Protein AF-A0A133KPL0-F1 (afdb_monomer_lite)

Structure (mmCIF, N/CA/C/O backbone):
data_AF-A0A133KPL0-F1
#
_entry.id   AF-A0A133KPL0-F1
#
loop_
_atom_site.group_PDB
_atom_site.id
_atom_site.type_symbol
_atom_site.label_atom_id
_atom_site.label_alt_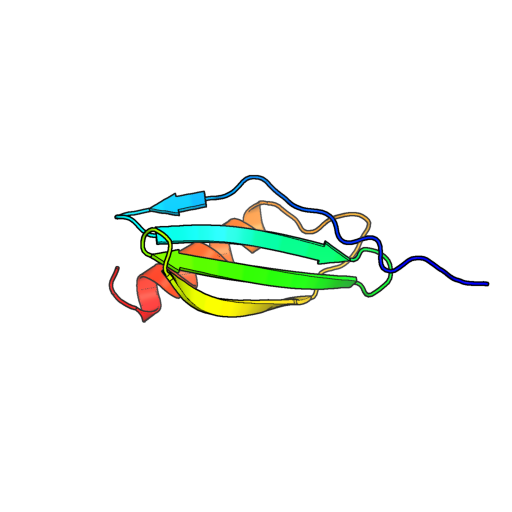id
_atom_site.label_comp_id
_atom_site.label_asym_id
_atom_site.label_entity_id
_atom_site.label_seq_id
_atom_site.pdbx_PDB_ins_code
_atom_site.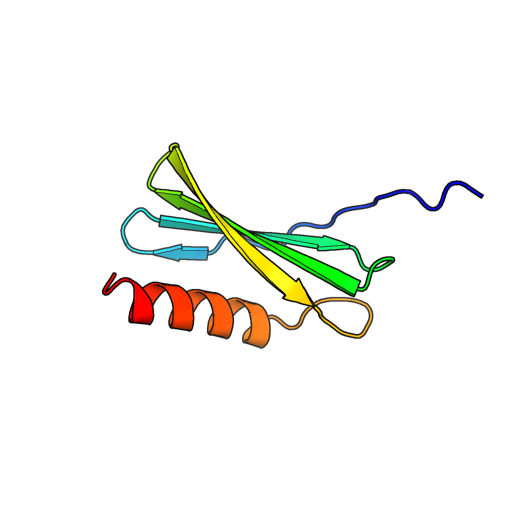Cartn_x
_atom_site.Cartn_y
_atom_site.Cartn_z
_atom_site.occupancy
_atom_site.B_iso_or_equiv
_atom_site.auth_seq_id
_atom_site.auth_comp_id
_atom_site.auth_asym_id
_atom_site.auth_atom_id
_atom_site.pdbx_PDB_model_num
ATOM 1 N N . MET A 1 1 ? 14.003 20.089 -15.310 1.00 43.47 1 MET A N 1
ATOM 2 C CA . MET A 1 1 ? 13.110 18.983 -15.711 1.00 43.47 1 MET A CA 1
ATOM 3 C C . MET A 1 1 ? 12.261 18.638 -14.493 1.00 43.47 1 MET A C 1
ATOM 5 O O . MET A 1 1 ? 12.792 18.082 -13.543 1.00 43.47 1 MET A O 1
ATOM 9 N N . MET A 1 2 ? 11.005 19.091 -14.433 1.00 48.72 2 MET A N 1
ATOM 10 C CA . MET A 1 2 ? 10.079 18.674 -13.373 1.00 48.72 2 MET A CA 1
ATOM 11 C C . MET A 1 2 ? 9.510 17.322 -13.798 1.00 48.72 2 MET A C 1
ATOM 13 O O . MET A 1 2 ? 8.559 17.273 -14.569 1.00 48.72 2 MET A O 1
ATOM 17 N N . VAL A 1 3 ? 10.149 16.227 -13.384 1.00 58.22 3 VAL A N 1
ATOM 18 C CA . VAL A 1 3 ? 9.536 14.903 -13.517 1.00 58.22 3 VAL A CA 1
ATOM 19 C C . VAL A 1 3 ? 8.424 14.876 -12.477 1.00 58.22 3 VAL A C 1
ATOM 21 O O . VAL A 1 3 ? 8.692 14.843 -11.276 1.00 58.22 3 VAL A O 1
ATOM 24 N N . GLU A 1 4 ? 7.189 15.066 -12.935 1.00 54.75 4 GLU A N 1
ATOM 25 C CA . GLU A 1 4 ? 6.018 15.137 -12.073 1.00 54.75 4 GLU A CA 1
ATOM 26 C C . GLU A 1 4 ? 5.977 13.942 -11.124 1.00 54.75 4 GLU A C 1
ATOM 28 O O . GLU A 1 4 ? 6.219 12.796 -11.504 1.00 54.75 4 GLU A O 1
ATOM 33 N N . ARG A 1 5 ? 5.624 14.236 -9.872 1.00 67.38 5 ARG A N 1
ATOM 34 C CA . ARG A 1 5 ? 5.289 13.280 -8.815 1.00 67.38 5 ARG A CA 1
ATOM 35 C C . ARG A 1 5 ? 3.984 12.552 -9.164 1.00 67.38 5 ARG A C 1
ATOM 37 O O . ARG A 1 5 ? 3.019 12.625 -8.407 1.00 67.38 5 ARG A O 1
ATOM 44 N N . LYS A 1 6 ? 3.899 11.931 -10.341 1.00 84.25 6 LYS A N 1
ATOM 45 C CA . LYS A 1 6 ? 2.691 11.251 -10.790 1.00 84.25 6 LYS A CA 1
ATOM 46 C C . LYS A 1 6 ? 2.544 9.978 -9.972 1.00 84.25 6 LYS A C 1
ATOM 48 O O . LYS A 1 6 ? 3.280 9.010 -10.154 1.00 84.25 6 LYS A O 1
ATOM 53 N N . ARG A 1 7 ? 1.625 10.047 -9.017 1.00 89.50 7 ARG A N 1
ATOM 54 C CA . ARG A 1 7 ? 1.200 8.923 -8.198 1.00 89.50 7 ARG A CA 1
ATOM 55 C C . ARG A 1 7 ? 0.032 8.239 -8.901 1.00 89.50 7 ARG A C 1
ATOM 57 O O . ARG A 1 7 ? -0.884 8.903 -9.384 1.00 89.50 7 ARG A O 1
ATOM 64 N N . TYR A 1 8 ? 0.100 6.923 -8.990 1.00 94.81 8 TYR A N 1
ATOM 65 C CA . TYR A 1 8 ? -0.903 6.063 -9.599 1.00 94.81 8 TYR A CA 1
ATOM 66 C C . TYR A 1 8 ? -1.618 5.291 -8.504 1.00 94.81 8 TYR A C 1
ATOM 68 O O . TYR A 1 8 ? -0.988 4.904 -7.524 1.00 94.81 8 TYR A O 1
ATOM 76 N N . ARG A 1 9 ? -2.915 5.048 -8.682 1.00 94.94 9 ARG A N 1
ATOM 77 C CA . ARG A 1 9 ? -3.714 4.233 -7.765 1.00 94.94 9 ARG A CA 1
ATOM 78 C C . ARG A 1 9 ? -4.081 2.910 -8.406 1.00 94.94 9 ARG A C 1
ATOM 80 O O . ARG A 1 9 ? -4.325 2.855 -9.611 1.00 94.94 9 ARG A O 1
ATOM 87 N N . MET A 1 10 ? -4.150 1.873 -7.583 1.00 92.62 10 MET A N 1
ATOM 88 C CA . MET A 1 10 ? -4.723 0.580 -7.955 1.00 92.62 10 MET A CA 1
ATOM 89 C C . MET A 1 10 ? -6.131 0.439 -7.373 1.00 92.62 10 MET A C 1
ATOM 91 O O . MET A 1 10 ? -6.571 1.260 -6.567 1.00 92.62 10 MET A O 1
ATOM 95 N N . GLY A 1 11 ? -6.851 -0.598 -7.804 1.00 94.56 11 GLY A N 1
ATOM 96 C CA . GLY A 1 11 ? -8.153 -0.930 -7.232 1.00 94.56 11 GLY A CA 1
ATOM 97 C C . GLY A 1 11 ? -8.049 -1.167 -5.725 1.00 94.56 11 GLY A C 1
ATOM 98 O O . GLY A 1 11 ? -7.128 -1.838 -5.263 1.00 94.56 11 GLY A O 1
ATOM 99 N N . ALA A 1 12 ? -8.991 -0.604 -4.969 1.00 96.44 12 ALA A N 1
ATOM 100 C CA . ALA A 1 12 ? -9.033 -0.791 -3.528 1.00 96.44 12 ALA A CA 1
ATOM 101 C C . ALA A 1 12 ? -9.472 -2.218 -3.172 1.00 96.44 12 ALA A C 1
ATOM 103 O O . ALA A 1 12 ? -10.408 -2.754 -3.771 1.00 96.44 12 ALA A O 1
ATOM 104 N N . ILE A 1 13 ? -8.845 -2.799 -2.152 1.00 97.88 13 ILE A N 1
ATOM 105 C CA . ILE A 1 13 ? -9.238 -4.089 -1.573 1.00 97.88 13 ILE A CA 1
ATOM 106 C C . ILE A 1 13 ? -10.088 -3.806 -0.333 1.00 97.88 13 ILE A C 1
ATOM 108 O O . ILE A 1 13 ? -9.755 -2.930 0.463 1.00 97.88 13 ILE A O 1
ATOM 112 N N . LYS A 1 14 ? -11.205 -4.521 -0.164 1.00 97.62 14 LYS A N 1
ATOM 113 C CA . LYS A 1 14 ? -12.113 -4.353 0.981 1.00 97.62 14 LYS A CA 1
ATOM 114 C C . LYS A 1 14 ? -12.248 -5.656 1.757 1.00 97.62 14 LYS A C 1
ATOM 116 O O . LYS A 1 14 ? -12.481 -6.697 1.151 1.00 97.62 14 LYS A O 1
ATOM 121 N N . HIS A 1 15 ? -12.153 -5.588 3.083 1.00 96.56 15 HIS A N 1
ATOM 122 C CA . HIS A 1 15 ? -12.255 -6.755 3.963 1.00 96.56 15 HIS A CA 1
ATOM 123 C C . HIS A 1 15 ? -12.793 -6.357 5.342 1.00 96.56 15 HIS A C 1
ATOM 125 O O . HIS A 1 15 ? -12.230 -5.469 5.963 1.00 96.56 15 HIS A O 1
ATOM 131 N N . ASN A 1 16 ? -13.876 -6.974 5.830 1.00 94.56 16 ASN A N 1
ATOM 132 C CA . ASN A 1 16 ? -14.423 -6.756 7.185 1.00 94.56 16 ASN A CA 1
ATOM 133 C C . ASN A 1 16 ? -14.538 -5.276 7.628 1.00 94.56 16 ASN A C 1
ATOM 135 O O . ASN A 1 16 ? -14.232 -4.927 8.761 1.00 94.56 16 ASN A O 1
ATOM 139 N N . GLY A 1 17 ? -14.966 -4.382 6.727 1.00 96.25 17 GLY A N 1
ATOM 140 C CA . GLY A 1 17 ? -15.080 -2.939 7.004 1.00 96.25 17 GLY A CA 1
ATOM 141 C C . GLY A 1 17 ? -13.788 -2.137 6.802 1.00 96.25 17 GLY A C 1
ATOM 142 O O . GLY A 1 17 ? -13.826 -0.904 6.822 1.00 96.25 17 GLY A O 1
ATOM 143 N N . TYR A 1 18 ? -12.665 -2.809 6.551 1.00 98.25 18 TYR A N 1
ATOM 144 C CA . TYR A 1 18 ? -11.406 -2.201 6.146 1.00 98.25 18 TYR A CA 1
ATOM 145 C C . TYR A 1 18 ? -11.361 -1.953 4.638 1.00 98.25 18 TYR A C 1
ATOM 147 O O . TYR A 1 18 ? -11.906 -2.726 3.846 1.00 98.25 18 TYR A O 1
ATOM 155 N N . THR A 1 19 ? -10.698 -0.869 4.243 1.00 98.56 19 THR A N 1
ATOM 156 C CA . THR A 1 19 ? -10.376 -0.537 2.850 1.00 98.56 19 THR A CA 1
ATOM 157 C C . THR A 1 19 ? -8.879 -0.280 2.733 1.00 98.56 19 THR A C 1
ATOM 159 O O . THR A 1 19 ? -8.323 0.512 3.488 1.00 98.56 19 THR A O 1
ATOM 162 N N . PHE A 1 20 ? -8.249 -0.946 1.775 1.00 98.50 20 PHE A N 1
ATOM 163 C CA . PHE A 1 20 ? -6.834 -0.842 1.452 1.00 98.50 20 PHE A CA 1
ATOM 164 C C . PHE A 1 20 ? -6.716 -0.163 0.092 1.00 98.50 20 PHE A C 1
ATOM 166 O O . PHE A 1 20 ? -7.161 -0.725 -0.910 1.00 98.50 20 PHE A O 1
ATOM 173 N N . GLU A 1 21 ? -6.152 1.043 0.052 1.00 98.38 21 GLU A N 1
ATOM 174 C CA . GLU A 1 21 ? -5.968 1.821 -1.177 1.00 98.38 21 GLU A CA 1
ATOM 175 C C . GLU A 1 21 ? -4.480 1.894 -1.549 1.00 98.38 21 GLU A C 1
ATOM 177 O O . GLU A 1 21 ? -3.740 2.672 -0.940 1.00 98.38 21 GLU A O 1
ATOM 182 N N . PRO A 1 22 ? -4.012 1.104 -2.535 1.00 98.12 22 PRO A N 1
ATOM 183 C CA . PRO A 1 22 ? -2.631 1.160 -2.991 1.00 98.12 22 PRO A CA 1
ATOM 184 C C . PRO A 1 22 ? -2.397 2.372 -3.894 1.00 98.12 22 PRO A C 1
ATOM 186 O O . PRO A 1 22 ? -3.108 2.589 -4.881 1.00 98.12 22 PRO A O 1
ATOM 189 N N . GLU A 1 23 ? -1.345 3.123 -3.595 1.00 97.94 23 GLU A N 1
ATOM 190 C CA . GLU A 1 23 ? -0.845 4.239 -4.386 1.00 97.94 23 GLU A CA 1
ATOM 191 C C . GLU A 1 23 ? 0.674 4.108 -4.578 1.00 97.94 23 GLU A C 1
ATOM 193 O O . GLU A 1 23 ? 1.404 3.786 -3.644 1.00 97.94 23 GLU A O 1
ATOM 198 N N . PHE A 1 24 ? 1.185 4.357 -5.783 1.00 96.88 24 PHE A N 1
ATOM 199 C CA . PHE A 1 24 ? 2.603 4.162 -6.099 1.00 96.88 24 PHE A CA 1
ATOM 200 C C . PHE A 1 24 ? 3.145 5.192 -7.088 1.00 96.88 24 PHE A C 1
ATOM 202 O O . PHE A 1 24 ? 2.402 5.887 -7.779 1.00 96.88 24 PHE A O 1
ATOM 209 N N . SER A 1 25 ? 4.467 5.299 -7.163 1.00 95.62 25 SER A N 1
ATOM 210 C CA . SER A 1 25 ? 5.187 6.159 -8.098 1.00 95.62 25 SER A CA 1
ATOM 211 C C . SER A 1 25 ? 6.240 5.341 -8.835 1.00 95.62 25 SER A C 1
ATOM 213 O O . SER A 1 25 ? 7.190 4.845 -8.235 1.00 95.62 25 SER A O 1
ATOM 215 N N . VAL A 1 26 ? 6.085 5.244 -10.157 1.00 94.69 26 VAL A N 1
ATOM 216 C CA . VAL A 1 26 ? 7.029 4.545 -11.049 1.00 94.69 26 VAL A CA 1
ATOM 217 C C . VAL A 1 26 ? 8.389 5.235 -11.062 1.00 94.69 26 VAL A C 1
ATOM 219 O O . VAL A 1 26 ? 9.424 4.589 -11.117 1.00 94.69 26 VAL A O 1
ATOM 222 N N . VAL A 1 27 ? 8.418 6.563 -10.951 1.00 93.56 27 VAL A N 1
ATOM 223 C CA . VAL A 1 27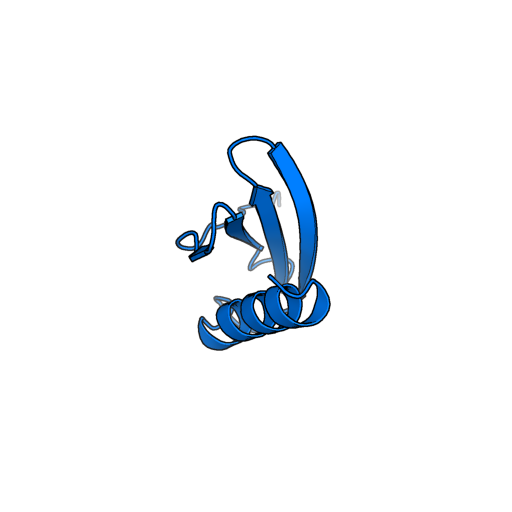 ? 9.678 7.319 -10.977 1.00 93.56 27 VAL A CA 1
ATOM 224 C C . VAL A 1 27 ? 10.520 7.035 -9.736 1.00 93.56 27 VAL A C 1
ATOM 226 O O . VAL A 1 27 ? 11.738 6.932 -9.832 1.00 93.56 27 VAL A O 1
ATOM 229 N N . SER A 1 28 ? 9.877 6.920 -8.572 1.00 95.00 28 SER A N 1
ATOM 230 C CA . SER A 1 28 ? 10.573 6.637 -7.314 1.00 95.00 28 SER A CA 1
ATOM 231 C C . SER A 1 28 ? 10.655 5.153 -6.984 1.00 95.00 28 SER A C 1
ATOM 233 O O . SER A 1 28 ? 11.353 4.824 -6.037 1.00 95.00 28 SER A O 1
ATOM 235 N N . GLN A 1 29 ? 9.958 4.285 -7.728 1.00 95.88 29 GLN A N 1
ATOM 236 C CA . GLN A 1 29 ? 9.865 2.845 -7.456 1.00 95.88 29 GLN A CA 1
ATOM 237 C C . GLN A 1 29 ? 9.371 2.538 -6.026 1.00 95.88 29 GLN A C 1
ATOM 239 O O . GLN A 1 29 ? 9.753 1.557 -5.394 1.00 95.88 29 GLN A O 1
ATOM 244 N N . THR A 1 30 ? 8.490 3.398 -5.504 1.00 97.31 30 THR A N 1
ATOM 245 C CA . THR A 1 30 ? 7.927 3.278 -4.152 1.00 97.31 30 THR A CA 1
ATOM 246 C C . THR A 1 30 ? 6.411 3.349 -4.161 1.00 97.31 30 THR A C 1
ATOM 248 O O . THR A 1 30 ? 5.806 4.016 -5.008 1.00 97.31 30 THR A O 1
ATOM 251 N N . GLY A 1 31 ? 5.792 2.688 -3.187 1.00 97.38 31 GLY A N 1
ATOM 252 C CA . GLY A 1 31 ? 4.356 2.698 -2.982 1.00 97.38 31 GLY A CA 1
ATOM 253 C C . GLY A 1 31 ? 3.951 2.656 -1.515 1.00 97.38 31 GLY A C 1
ATOM 254 O O . GLY A 1 31 ? 4.764 2.491 -0.603 1.00 97.38 31 GLY A O 1
ATOM 255 N N . ALA A 1 32 ? 2.665 2.879 -1.312 1.00 98.19 32 ALA A N 1
ATOM 256 C CA . ALA A 1 32 ? 2.002 2.924 -0.030 1.00 98.19 32 ALA A CA 1
ATOM 257 C C . ALA A 1 32 ? 0.607 2.308 -0.170 1.00 98.19 32 ALA A C 1
ATOM 259 O O . ALA A 1 32 ? -0.078 2.549 -1.161 1.00 98.19 32 ALA A O 1
ATOM 260 N N . ILE A 1 33 ? 0.177 1.530 0.816 1.00 98.62 33 ILE A N 1
ATOM 261 C CA . ILE A 1 33 ? -1.210 1.087 0.956 1.00 98.62 33 ILE A CA 1
ATOM 262 C C . ILE A 1 33 ? -1.802 1.866 2.124 1.00 98.62 33 ILE A C 1
ATOM 264 O O . ILE A 1 33 ? -1.385 1.679 3.268 1.00 98.62 33 ILE A O 1
ATOM 268 N N . HIS A 1 34 ? -2.753 2.753 1.846 1.00 98.50 34 HIS A N 1
ATOM 269 C CA . HIS A 1 34 ? -3.483 3.458 2.894 1.00 98.50 34 HIS A CA 1
ATOM 270 C C . HIS A 1 34 ? -4.592 2.554 3.435 1.00 98.50 34 HIS A C 1
ATOM 272 O O . HIS A 1 34 ? -5.436 2.079 2.672 1.00 98.50 34 HIS A O 1
ATOM 278 N N . VAL A 1 35 ? -4.590 2.320 4.745 1.00 98.56 35 VAL A N 1
ATOM 279 C CA . VAL A 1 35 ? -5.559 1.462 5.430 1.00 98.56 35 VAL A CA 1
ATOM 280 C C . VAL A 1 35 ? -6.602 2.327 6.126 1.00 98.56 35 VAL A C 1
ATOM 282 O O . VAL A 1 35 ? -6.275 3.179 6.956 1.00 98.56 35 VAL A O 1
ATOM 285 N N . TYR A 1 36 ? -7.870 2.075 5.825 1.00 98.56 36 TYR A N 1
ATOM 286 C CA . TYR A 1 36 ? -9.024 2.721 6.443 1.00 98.56 36 TYR A CA 1
ATOM 287 C C . TYR A 1 36 ? -9.925 1.679 7.097 1.00 98.56 36 TYR A C 1
ATOM 289 O O . TYR A 1 36 ? -10.011 0.559 6.606 1.00 98.56 36 TYR A O 1
ATOM 297 N N . HIS A 1 37 ? -10.644 2.056 8.154 1.00 97.88 37 HIS A N 1
ATOM 298 C CA . HIS A 1 37 ? -11.786 1.303 8.680 1.00 97.88 37 HIS A CA 1
ATOM 299 C C . HIS A 1 37 ? -13.013 2.221 8.680 1.00 97.88 37 HIS A C 1
ATOM 301 O O . HIS A 1 37 ? -13.050 3.232 9.392 1.00 97.88 37 HIS A O 1
ATOM 307 N N . GLY A 1 38 ? -13.987 1.921 7.818 1.00 95.75 38 GLY A N 1
ATOM 308 C CA . GLY A 1 38 ? -14.981 2.912 7.398 1.00 95.75 38 GLY A CA 1
ATOM 309 C C . GLY A 1 38 ? -14.301 4.122 6.740 1.00 95.75 38 GLY A C 1
ATOM 310 O O . GLY A 1 38 ? -13.501 3.960 5.826 1.00 95.75 38 GLY A O 1
ATOM 311 N N . GLU A 1 39 ? -14.586 5.330 7.230 1.00 95.81 39 GLU A N 1
ATOM 312 C CA . GLU A 1 39 ? -13.970 6.582 6.748 1.00 95.81 39 GLU A CA 1
ATOM 313 C C . GLU A 1 39 ? -12.707 6.982 7.536 1.00 95.81 39 GLU A C 1
ATOM 315 O O . GLU A 1 39 ? -12.055 7.982 7.231 1.00 95.81 39 GLU A O 1
ATOM 320 N N . LYS A 1 40 ? -12.346 6.222 8.579 1.00 98.06 40 LYS A N 1
ATOM 321 C CA . LYS A 1 40 ? -11.229 6.560 9.462 1.00 98.06 40 LYS A CA 1
ATOM 322 C C . LYS A 1 40 ? -9.925 5.989 8.917 1.00 98.06 40 LYS A C 1
AT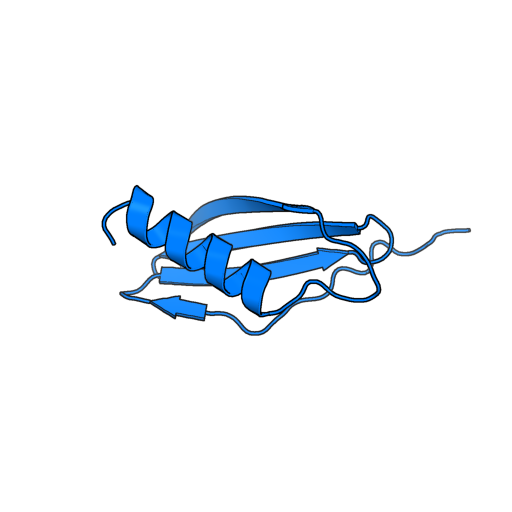OM 324 O O . LYS A 1 40 ? -9.783 4.773 8.827 1.00 98.06 40 LYS A O 1
ATOM 329 N N . PHE A 1 41 ? -8.958 6.862 8.642 1.00 98.00 41 PHE A N 1
ATOM 330 C CA . PHE A 1 41 ? -7.580 6.455 8.368 1.00 98.00 41 PHE A CA 1
ATOM 331 C C . PHE A 1 41 ? -6.966 5.775 9.598 1.00 98.00 41 PHE A C 1
ATOM 333 O O . PHE A 1 41 ? -7.056 6.302 10.713 1.00 98.00 41 PHE A O 1
ATOM 340 N N . ILE A 1 42 ? -6.360 4.610 9.388 1.00 98.12 42 ILE A N 1
ATOM 341 C CA . ILE A 1 42 ? -5.723 3.801 10.427 1.00 98.12 42 ILE A CA 1
ATOM 342 C C . ILE A 1 42 ? -4.208 3.942 10.332 1.00 98.12 42 ILE A C 1
ATOM 344 O O . ILE A 1 42 ? -3.589 4.437 11.272 1.00 98.12 42 ILE A O 1
ATOM 348 N N . GLU A 1 43 ? -3.620 3.532 9.206 1.00 98.06 43 GLU A N 1
ATOM 349 C CA . GLU A 1 43 ? -2.172 3.552 8.986 1.00 98.06 43 GLU A CA 1
ATOM 350 C C . GLU A 1 43 ? -1.800 3.399 7.499 1.00 98.06 43 GLU A C 1
ATOM 352 O O . GLU A 1 43 ? -2.661 3.240 6.633 1.00 98.06 43 GLU A O 1
ATOM 357 N N . GLU A 1 44 ? -0.499 3.471 7.208 1.00 98.00 44 GLU A N 1
ATOM 358 C CA . GLU A 1 44 ? 0.084 3.318 5.873 1.00 98.00 44 GLU A CA 1
ATOM 359 C C . GLU A 1 44 ? 1.106 2.173 5.874 1.00 98.00 44 GLU A C 1
ATOM 361 O O . GLU A 1 44 ? 2.036 2.175 6.682 1.00 98.00 44 GLU A O 1
ATOM 366 N N . ILE A 1 45 ? 0.978 1.241 4.927 1.00 98.31 45 ILE A N 1
ATOM 367 C CA . ILE A 1 45 ? 1.963 0.181 4.675 1.00 98.31 45 ILE A CA 1
ATOM 368 C C . ILE A 1 45 ? 2.849 0.625 3.512 1.00 98.31 45 ILE A C 1
ATOM 370 O O . ILE A 1 45 ? 2.379 0.723 2.379 1.00 98.31 45 ILE A O 1
ATOM 374 N N . ARG A 1 46 ? 4.127 0.908 3.773 1.00 98.19 46 ARG A N 1
ATOM 375 C CA . ARG A 1 46 ? 5.088 1.310 2.733 1.00 98.19 46 ARG A CA 1
ATOM 376 C C . ARG A 1 46 ? 5.741 0.102 2.085 1.00 98.19 46 ARG A C 1
ATOM 378 O O . ARG A 1 46 ? 6.086 -0.850 2.776 1.00 98.19 46 ARG A O 1
ATOM 385 N N . PHE A 1 47 ? 5.972 0.186 0.781 1.00 98.12 47 PHE A N 1
ATOM 386 C CA . PHE A 1 47 ? 6.678 -0.843 0.026 1.00 98.12 47 PHE A CA 1
ATOM 387 C C . PHE A 1 47 ? 7.500 -0.246 -1.121 1.00 98.12 47 PHE A C 1
ATOM 389 O O . PHE A 1 47 ? 7.291 0.891 -1.555 1.00 98.12 47 PHE A O 1
ATOM 396 N N . GLU A 1 48 ? 8.429 -1.045 -1.628 1.00 97.88 48 GLU A N 1
ATOM 397 C CA . GLU A 1 48 ? 9.193 -0.774 -2.844 1.00 97.88 48 GLU A CA 1
ATOM 398 C C . GLU A 1 48 ? 8.826 -1.816 -3.902 1.00 97.88 48 GLU A C 1
ATOM 400 O O . GLU A 1 48 ? 8.379 -2.918 -3.579 1.00 97.88 48 GLU A O 1
ATOM 405 N N . PHE A 1 49 ? 8.983 -1.467 -5.173 1.00 97.00 49 PHE A N 1
ATOM 406 C CA . PHE A 1 49 ? 8.754 -2.387 -6.285 1.00 97.00 49 PHE A CA 1
ATOM 407 C C . PHE A 1 49 ? 9.773 -2.126 -7.393 1.00 97.00 49 PHE A C 1
ATOM 409 O O . PHE A 1 49 ? 10.532 -1.169 -7.321 1.00 97.00 49 PHE A O 1
ATOM 416 N N . ASN A 1 50 ? 9.816 -2.999 -8.398 1.00 94.62 50 ASN A N 1
ATOM 417 C CA . ASN A 1 50 ? 10.660 -2.821 -9.576 1.00 94.62 50 ASN A CA 1
ATOM 418 C C . ASN A 1 50 ? 9.819 -2.939 -10.851 1.00 94.62 50 ASN A C 1
ATOM 420 O O . ASN A 1 50 ? 8.927 -3.785 -10.931 1.00 94.62 50 ASN A O 1
ATOM 424 N N . GLY A 1 51 ? 10.150 -2.134 -11.859 1.00 93.31 51 GLY A N 1
ATOM 425 C CA . GLY A 1 51 ? 9.498 -2.136 -13.169 1.00 93.31 51 GLY A CA 1
ATOM 426 C C . GLY A 1 51 ? 8.450 -1.037 -13.317 1.00 93.31 51 GLY A C 1
ATOM 427 O O . GLY A 1 51 ? 8.432 -0.057 -12.574 1.00 93.31 51 GLY A O 1
ATOM 428 N N . ASP A 1 52 ? 7.577 -1.178 -14.308 1.00 92.50 52 ASP A N 1
ATOM 429 C CA . ASP A 1 52 ? 6.628 -0.113 -14.645 1.00 92.50 52 ASP A CA 1
ATOM 430 C C . ASP A 1 52 ? 5.454 -0.028 -13.659 1.00 92.50 52 ASP A C 1
ATOM 432 O O . ASP A 1 52 ? 4.853 1.033 -13.511 1.00 92.50 52 ASP A O 1
ATOM 436 N N . TYR A 1 53 ? 5.136 -1.130 -12.970 1.00 94.75 53 TYR A N 1
ATOM 437 C CA . TYR A 1 53 ? 4.016 -1.237 -12.035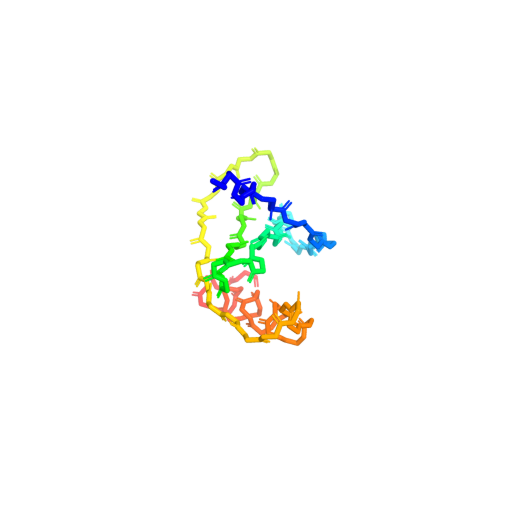 1.00 94.75 53 TYR A CA 1
ATOM 438 C C . TYR A 1 53 ? 4.319 -2.260 -10.928 1.00 94.75 53 TYR A C 1
ATOM 440 O O . TYR A 1 53 ? 4.957 -3.283 -11.207 1.00 94.75 53 TYR A O 1
ATOM 448 N N . PRO A 1 54 ? 3.838 -2.044 -9.689 1.00 96.50 54 PRO A N 1
ATOM 449 C CA . PRO A 1 54 ? 3.854 -3.090 -8.675 1.00 96.50 54 PRO A CA 1
ATOM 450 C C . PRO A 1 54 ? 2.978 -4.265 -9.119 1.00 96.50 54 PRO A C 1
ATOM 452 O O . PRO A 1 54 ? 1.930 -4.082 -9.740 1.00 96.50 54 PRO A O 1
ATOM 455 N N . GLN A 1 55 ? 3.421 -5.481 -8.810 1.00 96.38 55 GLN A N 1
ATOM 456 C CA . GLN A 1 55 ? 2.663 -6.690 -9.129 1.00 96.38 55 GLN A CA 1
ATOM 457 C C . GLN A 1 55 ? 1.434 -6.798 -8.223 1.00 96.38 55 GLN A C 1
ATOM 459 O O . GLN A 1 55 ? 1.511 -6.464 -7.042 1.00 96.38 55 GLN A O 1
ATOM 464 N N . HIS A 1 56 ? 0.316 -7.290 -8.760 1.00 95.25 56 HIS A N 1
ATOM 465 C CA . HIS A 1 56 ? -0.905 -7.500 -7.974 1.00 95.25 56 HIS A CA 1
ATOM 466 C C . HIS A 1 56 ? -0.658 -8.430 -6.778 1.00 95.25 56 HIS A C 1
ATOM 468 O O . HIS A 1 56 ? -1.040 -8.085 -5.663 1.00 95.25 56 HIS A O 1
ATOM 474 N N . ASP A 1 57 ? 0.086 -9.518 -6.989 1.00 96.81 57 ASP A N 1
ATOM 475 C CA . ASP A 1 57 ? 0.430 -10.493 -5.949 1.00 96.81 57 ASP A CA 1
ATOM 476 C C . ASP A 1 57 ? 1.172 -9.857 -4.762 1.00 96.81 57 ASP A C 1
ATOM 478 O O . ASP A 1 57 ? 0.885 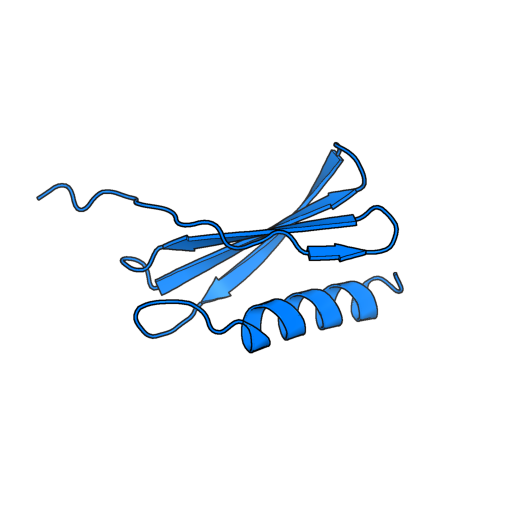-10.185 -3.616 1.00 96.81 57 ASP A O 1
ATOM 482 N N . LEU A 1 58 ? 2.061 -8.882 -5.012 1.00 97.19 58 LEU A N 1
ATOM 483 C CA . LEU A 1 58 ? 2.752 -8.140 -3.947 1.00 97.19 58 LEU A CA 1
ATOM 484 C C . LEU A 1 58 ? 1.756 -7.364 -3.074 1.00 97.19 58 LEU A C 1
ATOM 486 O O . LEU A 1 58 ? 1.879 -7.338 -1.852 1.00 97.19 58 LEU A O 1
ATOM 490 N N . ILE A 1 59 ? 0.772 -6.711 -3.697 1.00 98.12 59 ILE A N 1
ATOM 491 C CA . ILE A 1 59 ? -0.244 -5.938 -2.973 1.00 98.12 59 ILE A CA 1
ATOM 492 C C . ILE A 1 59 ? -1.134 -6.869 -2.146 1.00 98.12 59 ILE A C 1
ATOM 494 O O . ILE A 1 59 ? -1.412 -6.574 -0.984 1.00 98.12 59 ILE A O 1
ATOM 498 N N . GLU A 1 60 ? -1.560 -7.992 -2.726 1.00 97.75 60 GLU A N 1
ATOM 499 C CA . GLU A 1 60 ? -2.371 -8.993 -2.031 1.00 97.75 60 GLU A CA 1
ATOM 500 C C . GLU A 1 60 ? -1.615 -9.619 -0.854 1.00 97.75 60 GLU A C 1
ATOM 502 O O . GLU A 1 60 ? -2.181 -9.751 0.230 1.00 97.75 60 GLU A O 1
ATOM 507 N N . GLU A 1 61 ? -0.329 -9.936 -1.018 1.00 98.38 61 GLU A N 1
ATOM 508 C CA . GLU A 1 61 ? 0.514 -10.467 0.056 1.00 98.38 61 GLU A CA 1
ATOM 509 C C . GLU A 1 61 ? 0.650 -9.474 1.217 1.00 98.38 61 GLU A C 1
ATOM 511 O O . GLU A 1 61 ? 0.442 -9.852 2.371 1.00 98.38 61 GLU A O 1
ATOM 516 N N . LEU A 1 62 ? 0.912 -8.193 0.932 1.00 98.50 62 LEU A N 1
ATOM 517 C CA . LEU A 1 62 ? 1.010 -7.147 1.959 1.00 98.50 62 LEU A CA 1
ATOM 518 C C . LEU A 1 62 ? -0.304 -6.968 2.733 1.00 98.50 62 LEU A C 1
ATOM 520 O O . LEU A 1 62 ? -0.287 -6.803 3.955 1.00 98.50 62 LEU A O 1
ATOM 524 N N . VAL A 1 63 ? -1.447 -7.022 2.043 1.00 98.31 63 VAL A N 1
ATOM 525 C CA . VAL A 1 63 ? -2.773 -6.944 2.678 1.00 98.31 63 VAL A CA 1
ATOM 526 C C . VAL A 1 63 ? -3.043 -8.184 3.529 1.00 98.31 63 VAL A C 1
ATOM 528 O O . VAL A 1 63 ? -3.462 -8.052 4.678 1.00 98.31 63 VAL A O 1
ATOM 531 N N . ASN A 1 64 ? -2.766 -9.381 3.010 1.00 98.25 64 ASN A N 1
ATOM 532 C CA . ASN A 1 64 ? -2.955 -10.632 3.744 1.00 98.25 64 ASN A CA 1
ATOM 533 C C . ASN A 1 64 ? -2.074 -10.689 4.997 1.00 98.25 64 ASN A C 1
ATOM 535 O O . ASN A 1 64 ? -2.549 -11.077 6.065 1.00 98.25 64 ASN A O 1
ATOM 539 N N . HIS A 1 65 ? -0.818 -10.253 4.891 1.00 98.44 65 HIS A N 1
ATOM 540 C CA . HIS A 1 65 ? 0.092 -10.153 6.025 1.00 98.44 65 HIS A CA 1
ATOM 541 C C . HIS A 1 65 ? -0.446 -9.190 7.087 1.00 98.44 65 HIS A C 1
ATOM 543 O O . HIS A 1 65 ? -0.507 -9.545 8.262 1.00 98.44 65 HIS A O 1
ATOM 549 N N . TYR A 1 66 ? -0.910 -8.006 6.675 1.00 98.00 66 TYR A N 1
ATOM 550 C CA . TYR A 1 66 ? -1.516 -7.036 7.584 1.00 98.00 66 TYR A CA 1
ATOM 551 C C . TYR A 1 66 ? -2.722 -7.613 8.332 1.00 98.00 66 TYR A C 1
ATOM 553 O O . TYR A 1 66 ? -2.803 -7.506 9.555 1.00 98.00 66 TYR A O 1
ATOM 561 N N . LEU A 1 67 ? -3.654 -8.239 7.609 1.00 97.50 67 LEU A N 1
ATOM 562 C CA . LEU A 1 67 ? -4.844 -8.849 8.205 1.00 97.50 67 LEU A CA 1
ATOM 563 C C . LEU A 1 67 ? -4.461 -9.940 9.210 1.00 97.50 67 LEU A C 1
ATOM 565 O O . LEU A 1 67 ? -4.972 -9.954 10.330 1.00 97.50 67 LEU A O 1
ATOM 569 N N . HIS A 1 68 ? -3.502 -10.792 8.847 1.00 98.06 68 HIS A N 1
ATOM 570 C CA . HIS A 1 68 ? -3.001 -11.847 9.717 1.00 98.06 68 HIS A CA 1
ATOM 571 C C . HIS A 1 68 ? -2.348 -11.290 10.993 1.00 98.06 68 HIS A C 1
ATOM 573 O O . HIS A 1 68 ? -2.698 -11.710 12.094 1.00 98.06 68 HIS A O 1
ATOM 579 N N . GLU A 1 69 ? -1.446 -10.309 10.883 1.00 97.44 69 GLU A N 1
ATOM 580 C CA . GLU A 1 69 ? -0.790 -9.697 12.048 1.00 97.44 69 GLU A CA 1
ATOM 581 C C . GLU A 1 69 ? -1.785 -9.015 12.995 1.00 97.44 69 GLU A C 1
ATOM 583 O O . GLU A 1 69 ? -1.656 -9.096 14.221 1.00 97.44 69 GLU A O 1
ATOM 588 N N . LYS A 1 70 ? -2.806 -8.355 12.441 1.00 95.81 70 LYS A N 1
ATOM 589 C CA . LYS A 1 70 ? -3.832 -7.649 13.218 1.00 95.81 70 LYS A CA 1
ATOM 590 C C . LYS A 1 70 ? -4.971 -8.557 13.695 1.00 95.81 70 LYS A C 1
ATOM 592 O O . LYS A 1 70 ? -5.804 -8.078 14.460 1.00 95.81 70 LYS A O 1
ATOM 597 N N . HIS A 1 71 ? -4.974 -9.837 13.311 1.00 94.81 71 HIS A N 1
ATOM 598 C CA . HIS A 1 71 ? -6.029 -10.809 13.616 1.00 94.81 71 HIS A CA 1
ATOM 599 C C . HIS A 1 71 ? -7.427 -10.335 13.152 1.00 94.81 71 HIS A C 1
ATOM 601 O O . HIS A 1 71 ? -8.389 -10.388 13.923 1.00 94.81 71 HIS A O 1
ATOM 607 N N . LEU A 1 72 ? -7.512 -9.825 11.916 1.00 90.75 72 LEU A N 1
ATOM 608 C CA . LEU A 1 72 ? -8.715 -9.242 11.291 1.00 90.75 72 LEU A CA 1
ATOM 609 C C . LEU A 1 72 ? -9.393 -10.161 10.267 1.00 90.75 72 LEU A C 1
ATOM 611 O O . LEU A 1 72 ? -8.706 -11.058 9.733 1.00 90.75 72 LEU A O 1
#

InterPro domains:
  IPR035314 Protein of unknown function DUF5370 [PF17340] (10-71)

Sequence (72 aa):
MMVERKRYRMGAIKHNGYTFEPEFSVVSQTGAIHVYHGEKFIEEIRFEFNGDYPQHDLIEELVNHYLHEKHL

Secondary structure (DSSP, 8-state):
-------EEPPPEEETTEEEEEEEETTTTEEEEEEEETTEEEEEEEEE--SSS--HHHHHHHHHHHHHHHT-

Organism: Heyndrickxia coagulans (NCBI:txid1398)

Radius of gyration: 12.84 Å; chains: 1; bounding box: 28×31×29 Å

pLDDT: mean 93.58, std 11.15, range [43.47, 98.62]

Foldseek 3Di:
DCPDQDKDWDDWDDDPQKIWIKIDGQVVQKIWTFIDRNPHTDDIDIDGHDDRDRDPVVVVVSVVVVCVVVVD